Protein AF-A0A2T4RXI1-F1 (afdb_monomer)

Foldseek 3Di:
DFDPPWFACVPPNQVRVLVCLVPPNDPSVQWDFDDDDPFKTKIFGHDPPFGAPPDPQGIKMFTADPRRTTGDIDHRHDDDDDQDPDPPRPPPPDDDPVVVVVVCVVVVVDDPPDDDPDDGDHHYDDDD

Solvent-accessible surface area (backbone atoms only — not comparable to full-atom values): 7852 Å² total; per-residue (Å²): 86,79,42,83,79,56,44,72,28,78,89,47,45,69,61,47,50,50,60,48,23,58,77,75,38,88,67,30,72,42,46,44,86,68,51,81,51,93,49,36,43,34,29,29,28,39,57,97,89,27,39,42,43,98,41,85,55,23,27,39,37,35,40,35,45,97,85,38,27,35,44,35,40,50,77,33,70,75,83,84,83,76,83,64,90,55,91,86,59,59,83,85,75,71,75,52,73,67,58,53,51,48,50,36,42,77,70,61,73,52,58,94,90,65,75,91,87,79,88,84,78,59,46,71,82,82,84,129

Structure (mmCIF, N/CA/C/O backbone):
data_AF-A0A2T4RXI1-F1
#
_entry.id   AF-A0A2T4RXI1-F1
#
loop_
_atom_site.group_PDB
_atom_site.id
_atom_site.type_symbol
_atom_site.label_atom_id
_atom_site.label_alt_id
_atom_site.label_comp_id
_atom_site.label_asym_id
_atom_site.label_entity_id
_atom_site.label_seq_id
_atom_site.pdbx_PDB_ins_code
_atom_site.Cartn_x
_atom_site.Cartn_y
_atom_site.Cartn_z
_atom_site.occupancy
_atom_site.B_iso_or_equiv
_atom_site.auth_seq_id
_atom_site.auth_comp_id
_atom_site.auth_asym_id
_atom_site.auth_atom_id
_atom_site.pdbx_PDB_model_num
ATOM 1 N N . GLY A 1 1 ? -5.995 -7.375 13.956 1.00 93.94 1 GLY A N 1
ATOM 2 C CA . GLY A 1 1 ? -6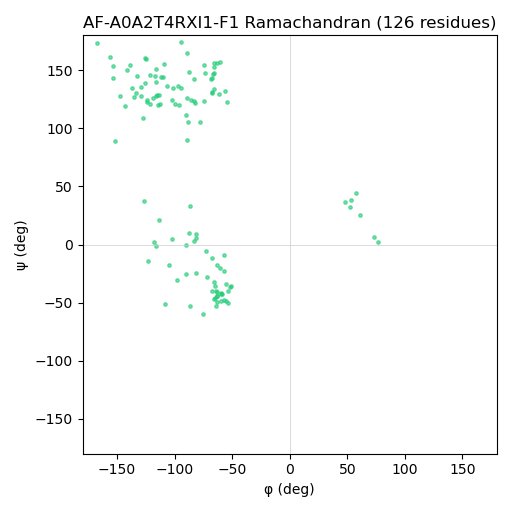.614 -7.027 15.243 1.00 93.94 1 GLY A CA 1
ATOM 3 C C . GLY A 1 1 ? -8.015 -6.511 15.012 1.00 93.94 1 GLY A C 1
ATOM 4 O O . GLY A 1 1 ? -8.343 -6.154 13.885 1.00 93.94 1 GLY A O 1
ATOM 5 N N . ASN A 1 2 ? -8.821 -6.475 16.069 1.00 96.94 2 ASN A N 1
ATOM 6 C CA . ASN A 1 2 ? -10.110 -5.782 16.058 1.00 96.94 2 ASN A CA 1
ATOM 7 C C . ASN A 1 2 ? -9.891 -4.314 16.439 1.00 96.94 2 ASN A C 1
ATOM 9 O O . ASN A 1 2 ? -8.979 -4.013 17.212 1.00 96.94 2 ASN A O 1
ATOM 13 N N . ILE A 1 3 ? -10.710 -3.421 15.894 1.00 96.75 3 ILE A N 1
ATOM 14 C CA . ILE A 1 3 ? -10.643 -1.976 16.111 1.00 96.75 3 ILE A CA 1
ATOM 15 C C . ILE A 1 3 ? -11.913 -1.574 16.861 1.00 96.75 3 ILE A C 1
ATOM 17 O O . ILE A 1 3 ? -13.017 -1.828 16.389 1.00 96.75 3 ILE A O 1
ATOM 21 N N . SER A 1 4 ? -11.762 -1.002 18.055 1.00 94.12 4 SER A N 1
ATOM 22 C CA . SER A 1 4 ? -12.888 -0.564 18.881 1.00 94.12 4 SER A CA 1
ATOM 23 C C . SER A 1 4 ? -12.524 0.732 19.617 1.00 94.12 4 SER A C 1
ATOM 25 O O . SER A 1 4 ? -11.589 0.704 20.422 1.00 94.12 4 SER A O 1
ATOM 27 N N . PRO A 1 5 ? -13.249 1.843 19.389 1.00 94.31 5 PRO A N 1
ATOM 28 C CA . PRO A 1 5 ? -14.333 1.983 18.406 1.00 94.31 5 PRO A CA 1
ATOM 29 C C . PRO A 1 5 ? -13.815 1.865 16.956 1.00 94.31 5 PRO A C 1
ATOM 31 O O . PRO A 1 5 ? -12.623 2.101 16.741 1.00 94.31 5 PRO A O 1
ATOM 34 N N . PRO A 1 6 ? -14.665 1.483 15.982 1.00 96.50 6 PRO A N 1
ATOM 35 C CA . PRO A 1 6 ? -14.284 1.456 14.570 1.00 96.50 6 PRO A CA 1
ATOM 36 C C . PRO A 1 6 ? 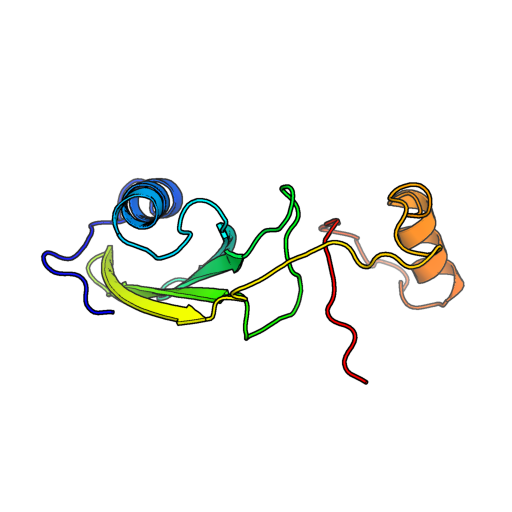-13.888 2.857 14.075 1.00 96.50 6 PRO A C 1
ATOM 38 O O . PRO A 1 6 ? -14.238 3.875 14.677 1.00 96.50 6 PRO A O 1
ATOM 41 N N . ILE A 1 7 ? -13.101 2.912 13.000 1.00 95.94 7 ILE A N 1
ATOM 42 C CA . ILE A 1 7 ? -12.593 4.171 12.435 1.00 95.94 7 ILE A CA 1
ATOM 43 C C . ILE A 1 7 ? -13.457 4.545 11.240 1.00 95.94 7 ILE A C 1
ATOM 45 O O . ILE A 1 7 ? -13.486 3.798 10.267 1.00 95.94 7 ILE A O 1
ATOM 49 N N . SER A 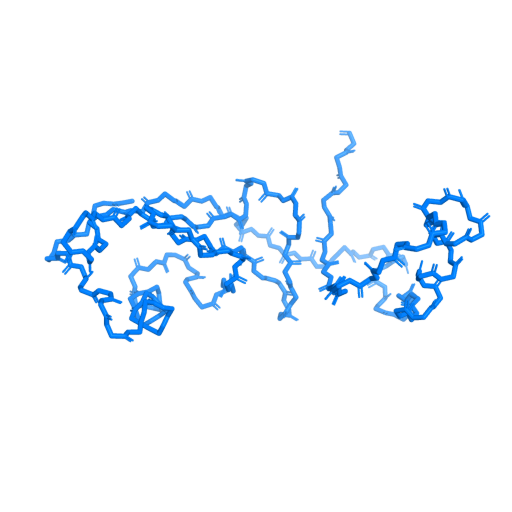1 8 ? -14.084 5.715 11.276 1.00 95.94 8 SER A N 1
ATOM 50 C CA . SER A 1 8 ? -14.759 6.264 10.098 1.00 95.94 8 SER A CA 1
ATOM 51 C C . SER A 1 8 ? -13.743 6.634 9.009 1.00 95.94 8 SER A C 1
ATOM 53 O O . SER A 1 8 ? -12.738 7.306 9.279 1.00 95.94 8 SER A O 1
ATOM 55 N N . VAL A 1 9 ? -14.004 6.188 7.779 1.00 92.88 9 VAL A N 1
ATOM 56 C CA . VAL A 1 9 ? -13.151 6.405 6.598 1.00 92.88 9 VAL A CA 1
ATOM 57 C C . VAL A 1 9 ? -13.827 7.213 5.481 1.00 92.88 9 VAL A C 1
ATOM 59 O O . VAL A 1 9 ? -13.178 7.509 4.483 1.00 92.88 9 VAL A O 1
ATOM 62 N N . SER A 1 10 ? -15.067 7.663 5.687 1.00 89.25 10 SER A N 1
ATOM 63 C CA . SER A 1 10 ? -15.919 8.342 4.692 1.00 89.25 10 SER A CA 1
ATOM 64 C C . SER A 1 10 ? -15.328 9.597 4.032 1.00 89.25 10 SER A C 1
ATOM 66 O O . SER A 1 10 ? -15.590 9.879 2.867 1.00 89.25 10 SER A O 1
ATOM 68 N N . ASN A 1 11 ? -14.524 10.381 4.760 1.00 88.25 11 ASN A N 1
ATOM 69 C CA . ASN A 1 11 ? -13.952 11.626 4.228 1.00 88.25 11 ASN A CA 1
ATOM 70 C C . ASN A 1 11 ? -12.636 11.406 3.470 1.00 88.25 11 ASN A C 1
ATOM 72 O O . ASN A 1 11 ? -12.454 11.899 2.361 1.00 88.25 11 ASN A O 1
ATOM 76 N N . ASP A 1 12 ? -11.686 10.732 4.119 1.00 91.31 12 ASP A N 1
ATOM 77 C CA . ASP A 1 12 ? -10.354 10.444 3.585 1.00 91.31 12 ASP A CA 1
ATOM 78 C C . ASP A 1 12 ? -9.846 9.146 4.218 1.00 91.31 12 ASP A C 1
ATOM 80 O O . ASP A 1 12 ? -9.215 9.133 5.282 1.00 91.31 12 ASP A O 1
ATOM 84 N N . GLN A 1 13 ? -10.175 8.041 3.555 1.00 91.88 13 GLN A N 1
ATOM 85 C CA . GLN A 1 13 ? -9.855 6.689 3.994 1.00 91.88 13 GLN A CA 1
ATOM 86 C C . GLN A 1 13 ? -8.360 6.497 4.242 1.00 91.88 13 GLN A C 1
ATOM 88 O O . GLN A 1 13 ? -7.958 6.023 5.310 1.00 91.88 13 GLN A O 1
ATOM 93 N N . VAL A 1 14 ? -7.523 6.923 3.293 1.00 94.00 14 VAL A N 1
ATOM 94 C CA . VAL A 1 14 ? -6.069 6.744 3.362 1.00 94.00 14 VAL A CA 1
ATOM 95 C C . VAL A 1 14 ? -5.502 7.496 4.561 1.00 94.00 14 VAL A C 1
ATOM 97 O O . VAL A 1 14 ? -4.755 6.922 5.359 1.00 94.00 14 VAL A O 1
ATOM 100 N N . THR A 1 15 ? -5.859 8.772 4.720 1.00 95.62 15 THR A N 1
ATOM 101 C CA . THR A 1 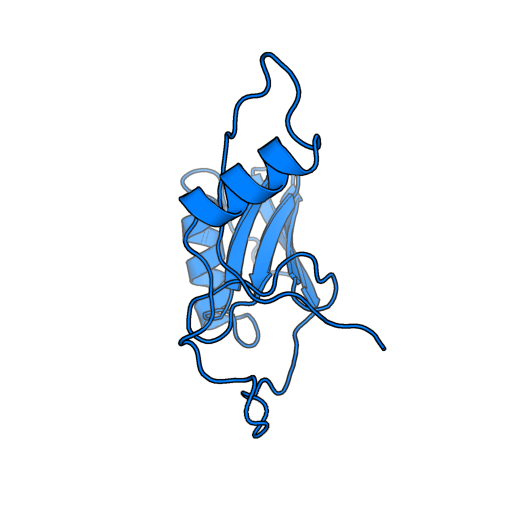15 ? -5.346 9.605 5.810 1.00 95.62 15 THR A CA 1
ATOM 102 C C . THR A 1 15 ? -5.817 9.092 7.170 1.00 95.62 15 THR A C 1
ATOM 104 O O . THR A 1 15 ? -4.992 8.936 8.076 1.00 95.62 15 THR A O 1
ATOM 107 N N . SER A 1 16 ? -7.106 8.769 7.319 1.00 95.50 16 SER A N 1
ATOM 108 C CA . SER A 1 16 ? -7.671 8.233 8.566 1.00 95.50 16 SER A CA 1
ATOM 109 C C . SER A 1 16 ? -6.963 6.951 9.006 1.00 95.50 16 SER A C 1
ATOM 111 O O . SER A 1 16 ? -6.512 6.837 10.153 1.00 95.50 16 SER A O 1
ATOM 113 N N . LEU A 1 17 ? -6.782 6.004 8.083 1.00 97.38 17 LEU A N 1
ATOM 114 C CA . LEU A 1 17 ? -6.116 4.737 8.375 1.00 97.38 17 LEU A CA 1
ATOM 115 C C . LEU A 1 17 ? -4.629 4.932 8.675 1.00 97.38 17 LEU A C 1
ATOM 117 O O . LEU A 1 17 ? -4.127 4.362 9.643 1.00 97.38 17 LEU A O 1
ATOM 121 N N . LYS A 1 18 ? -3.931 5.811 7.948 1.00 97.06 18 LYS A N 1
ATOM 122 C CA . LYS A 1 18 ? -2.529 6.157 8.231 1.00 97.06 18 LYS A CA 1
ATOM 123 C C . LYS A 1 18 ? -2.334 6.744 9.628 1.00 97.06 18 LYS A C 1
ATOM 125 O O . LYS A 1 18 ? -1.377 6.377 10.317 1.00 97.06 18 LYS A O 1
ATOM 130 N N . MET A 1 19 ? -3.235 7.620 10.079 1.00 96.44 19 MET A N 1
ATOM 131 C CA . MET A 1 19 ? -3.178 8.166 11.440 1.00 96.44 19 MET A CA 1
ATOM 132 C C . MET A 1 19 ? -3.364 7.079 12.502 1.00 96.44 19 MET A C 1
ATOM 134 O O . MET A 1 19 ? -2.666 7.088 13.521 1.00 96.44 19 MET A O 1
ATOM 138 N N . TYR A 1 20 ? -4.277 6.134 12.264 1.00 97.38 20 TYR A N 1
ATOM 139 C CA . TYR A 1 20 ? -4.475 4.991 13.150 1.00 97.38 20 TYR A CA 1
ATOM 140 C C . TYR A 1 20 ? -3.257 4.061 13.166 1.00 97.38 20 TYR A C 1
ATOM 142 O O . TYR A 1 20 ? -2.786 3.694 14.246 1.00 97.38 20 TYR A O 1
ATOM 150 N N . MET A 1 21 ? -2.717 3.726 11.990 1.00 97.94 21 MET A N 1
ATOM 151 C CA . MET A 1 21 ? -1.554 2.853 11.819 1.00 97.94 21 MET A CA 1
ATOM 152 C C . MET A 1 21 ? -0.366 3.336 12.638 1.00 97.94 21 MET A C 1
ATOM 154 O O . MET A 1 21 ? 0.180 2.571 13.429 1.00 97.94 21 MET A O 1
ATOM 158 N N . LYS A 1 22 ? -0.027 4.623 12.506 1.00 97.19 22 LYS A N 1
ATOM 159 C CA . LYS A 1 22 ? 1.094 5.263 13.203 1.00 97.19 22 LYS A CA 1
ATOM 160 C C . LYS A 1 22 ? 1.090 5.021 14.717 1.00 97.19 22 LYS A C 1
ATOM 162 O O . LYS A 1 22 ? 2.146 4.904 15.326 1.00 97.19 22 LYS A O 1
ATOM 167 N N . LYS A 1 23 ? -0.096 4.972 15.328 1.00 96.38 23 LYS A N 1
ATOM 168 C CA . LYS A 1 23 ? -0.259 4.880 16.786 1.00 96.38 23 LYS A CA 1
ATOM 169 C C . LYS A 1 23 ? -0.504 3.460 17.288 1.00 96.38 23 LYS A C 1
ATOM 171 O O . LYS A 1 23 ? -0.147 3.161 18.421 1.00 96.38 23 LYS A O 1
ATOM 176 N N . ASN A 1 24 ? -1.148 2.616 16.482 1.00 97.19 24 ASN A N 1
ATOM 177 C CA . ASN A 1 24 ? -1.763 1.377 16.973 1.00 97.19 24 ASN A CA 1
ATOM 178 C C . ASN A 1 24 ? -1.259 0.111 16.279 1.00 97.19 24 ASN A C 1
ATOM 180 O O . ASN A 1 24 ? -1.525 -0.991 16.757 1.00 97.19 24 ASN A O 1
ATOM 184 N N . ILE A 1 25 ? -0.569 0.243 15.146 1.00 97.75 25 ILE A N 1
ATOM 185 C CA . ILE A 1 25 ? -0.109 -0.895 14.355 1.00 97.75 25 ILE A CA 1
ATOM 186 C C . ILE A 1 25 ? 1.396 -1.046 14.517 1.00 97.75 25 ILE A C 1
ATOM 188 O O . ILE A 1 25 ? 2.151 -0.075 14.451 1.00 97.75 25 ILE A O 1
ATOM 192 N N . TYR A 1 26 ? 1.842 -2.287 14.705 1.00 97.12 26 TYR A N 1
ATOM 193 C CA . TYR A 1 26 ? 3.262 -2.610 14.744 1.00 97.12 26 TYR A CA 1
ATOM 194 C C . TYR A 1 26 ? 3.946 -2.108 13.470 1.00 97.12 26 TYR A C 1
ATOM 196 O O . TYR A 1 26 ? 3.531 -2.472 12.370 1.00 97.12 26 TYR A O 1
ATOM 204 N N . LYS A 1 27 ? 4.974 -1.262 13.613 1.00 96.38 27 LYS A N 1
ATOM 205 C CA . LYS A 1 27 ? 5.647 -0.599 12.483 1.00 96.38 27 LYS A CA 1
ATOM 206 C C . LYS A 1 27 ? 4.688 0.136 11.536 1.00 96.38 27 LYS A C 1
ATOM 208 O O . LYS A 1 27 ? 4.930 0.180 10.340 1.00 96.38 27 LYS A O 1
ATOM 213 N N . GLY A 1 28 ? 3.581 0.693 12.028 1.00 97.25 28 GLY A N 1
ATOM 214 C CA . GLY A 1 28 ? 2.553 1.292 11.168 1.00 97.25 28 GLY A CA 1
ATOM 215 C C . GLY A 1 28 ? 3.031 2.463 10.296 1.00 97.25 28 GLY A C 1
ATOM 216 O O . GLY A 1 28 ? 2.398 2.757 9.285 1.00 97.25 28 GLY A O 1
ATOM 217 N N . GLU A 1 29 ? 4.146 3.107 10.653 1.00 97.00 29 GLU A N 1
ATOM 218 C CA . GLU A 1 29 ? 4.814 4.119 9.820 1.00 97.00 29 GLU A CA 1
ATOM 219 C C . GLU A 1 29 ? 5.526 3.512 8.596 1.00 97.00 29 GLU A C 1
ATOM 221 O O . GLU A 1 29 ? 5.597 4.159 7.551 1.00 97.00 29 GLU A O 1
ATOM 226 N N . ASP A 1 30 ? 5.961 2.252 8.685 1.00 97.00 30 ASP A N 1
ATOM 227 C CA . ASP A 1 30 ? 6.708 1.524 7.651 1.00 97.00 30 ASP A CA 1
ATOM 228 C C . ASP A 1 30 ? 5.776 0.844 6.639 1.00 97.00 30 ASP A C 1
ATOM 230 O O . ASP A 1 30 ? 6.053 -0.252 6.165 1.00 97.00 30 ASP A O 1
ATOM 234 N N . TYR A 1 31 ? 4.627 1.437 6.337 1.00 97.88 31 TYR A N 1
ATOM 235 C CA . TYR A 1 31 ? 3.682 0.913 5.351 1.00 97.88 31 TYR A CA 1
ATOM 236 C C . TYR A 1 31 ? 3.254 2.032 4.418 1.00 97.88 31 TYR A C 1
ATOM 238 O O . TYR A 1 31 ? 3.081 3.164 4.863 1.00 97.88 31 TYR A O 1
ATOM 246 N N . GLN A 1 32 ? 3.023 1.738 3.143 1.00 97.12 32 GLN A N 1
ATOM 247 C CA . GLN A 1 32 ? 2.484 2.675 2.154 1.00 97.12 32 GLN A CA 1
ATOM 248 C C . GLN A 1 32 ? 1.234 2.116 1.480 1.00 97.12 32 GLN A C 1
ATOM 250 O O . GLN A 1 32 ? 1.007 0.911 1.517 1.00 97.12 32 GLN A O 1
ATOM 255 N N . LEU A 1 33 ? 0.421 2.996 0.890 1.00 96.88 33 LEU A N 1
ATOM 256 C CA . LEU A 1 33 ? -0.775 2.579 0.165 1.00 96.88 33 LEU A CA 1
ATOM 257 C C . LEU A 1 33 ? -0.382 1.682 -1.015 1.00 96.88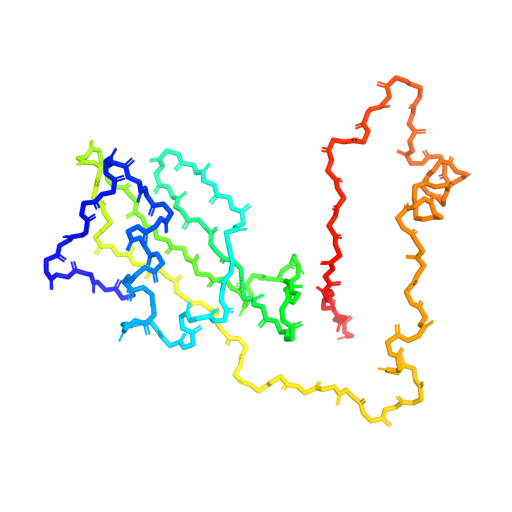 33 LEU A C 1
ATOM 259 O O . LEU A 1 33 ? 0.489 2.052 -1.805 1.00 96.88 33 LEU A O 1
ATOM 263 N N . PHE A 1 34 ? -1.035 0.528 -1.121 1.00 96.12 34 PHE A N 1
ATOM 264 C CA . PHE A 1 34 ? -0.884 -0.400 -2.236 1.00 96.12 34 PHE A CA 1
ATOM 265 C C . PHE A 1 34 ? -2.127 -0.398 -3.131 1.00 96.12 34 PHE A C 1
ATOM 267 O O . PHE A 1 34 ? -1.994 -0.217 -4.341 1.00 96.12 34 PHE A O 1
ATOM 274 N N . SER A 1 35 ? -3.316 -0.566 -2.544 1.00 95.06 35 SER A N 1
ATOM 275 C CA . SER A 1 35 ? -4.593 -0.516 -3.261 1.00 95.06 35 SER A CA 1
ATOM 276 C C . SER A 1 35 ? -5.742 -0.095 -2.348 1.00 95.06 35 SER A C 1
ATOM 278 O O . SER A 1 35 ? -5.705 -0.330 -1.138 1.00 95.06 35 SER A O 1
ATOM 280 N N . THR A 1 36 ? -6.759 0.487 -2.975 1.00 93.44 36 THR A N 1
ATOM 281 C CA . THR A 1 36 ? -8.045 0.848 -2.378 1.00 93.44 36 THR A CA 1
ATOM 282 C C . THR A 1 36 ? -9.126 0.124 -3.164 1.00 93.44 36 THR A C 1
ATOM 284 O O . THR A 1 36 ? -9.232 0.332 -4.374 1.00 93.44 36 THR A O 1
ATOM 287 N N . ASP A 1 37 ? -9.898 -0.711 -2.477 1.00 90.19 37 ASP A N 1
ATOM 288 C CA . ASP A 1 37 ? -11.061 -1.426 -2.997 1.00 90.19 37 ASP A CA 1
ATOM 289 C C . ASP A 1 37 ? -12.275 -1.130 -2.091 1.00 90.19 37 ASP A C 1
ATOM 291 O O . ASP A 1 37 ? -12.095 -0.761 -0.930 1.00 90.19 37 ASP A O 1
ATOM 295 N N . ASP A 1 38 ? -13.506 -1.340 -2.578 1.00 84.75 38 ASP A N 1
ATOM 296 C CA . ASP A 1 38 ? -14.748 -0.964 -1.863 1.00 84.75 38 ASP A CA 1
ATOM 297 C C . ASP A 1 38 ? -14.817 -1.495 -0.416 1.00 84.75 38 ASP A C 1
ATOM 299 O O . ASP A 1 38 ? -15.288 -0.810 0.485 1.00 84.75 38 ASP A O 1
ATOM 303 N N . ASN A 1 39 ? -14.300 -2.707 -0.180 1.00 94.19 39 ASN A N 1
ATOM 304 C CA . ASN A 1 39 ? -14.393 -3.401 1.111 1.00 94.19 39 ASN A CA 1
ATOM 305 C C . ASN A 1 39 ? -13.029 -3.633 1.786 1.00 94.19 39 ASN A C 1
ATOM 307 O O . ASN A 1 39 ? -12.957 -4.249 2.857 1.00 94.19 39 ASN A O 1
ATOM 311 N N . GLU A 1 40 ? -11.925 -3.223 1.157 1.00 95.62 40 GLU A N 1
ATOM 312 C CA . GLU A 1 40 ? -10.579 -3.474 1.674 1.00 95.62 40 GLU A CA 1
ATOM 313 C C . GLU A 1 40 ? -9.617 -2.341 1.305 1.00 95.62 40 GLU A C 1
ATOM 315 O O . GLU A 1 40 ? -9.432 -2.012 0.139 1.00 95.62 40 GLU A O 1
ATOM 320 N N . GLU A 1 41 ? -8.927 -1.805 2.310 1.00 97.12 41 GLU A N 1
ATOM 321 C CA . GLU A 1 41 ? -7.771 -0.938 2.091 1.00 97.12 41 GLU A CA 1
ATOM 322 C C . GLU A 1 41 ? -6.494 -1.739 2.337 1.00 97.12 41 GLU A C 1
ATOM 324 O O . GLU A 1 41 ? -6.287 -2.294 3.425 1.00 97.12 41 GLU A O 1
ATOM 329 N N . THR A 1 42 ? -5.611 -1.781 1.343 1.00 97.94 42 THR A N 1
ATOM 330 C CA . THR A 1 42 ? -4.375 -2.554 1.408 1.00 97.94 42 THR A CA 1
ATOM 331 C C . THR A 1 42 ? -3.153 -1.645 1.423 1.00 97.94 42 THR A C 1
ATOM 333 O O . THR A 1 42 ? -2.935 -0.823 0.534 1.00 97.94 42 THR A O 1
ATOM 336 N N . PHE A 1 43 ? -2.286 -1.874 2.404 1.00 98.38 43 PHE A N 1
ATOM 337 C CA . PHE A 1 43 ? -0.974 -1.261 2.535 1.00 98.38 43 PHE A CA 1
ATOM 338 C C . PHE A 1 43 ? 0.122 -2.326 2.456 1.00 98.38 43 PHE A C 1
ATOM 340 O 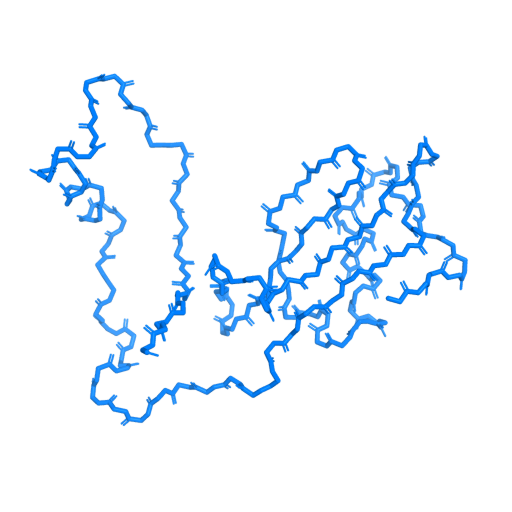O . PHE A 1 43 ? -0.032 -3.437 2.966 1.00 98.38 43 PHE A O 1
ATOM 347 N N . GLU A 1 44 ? 1.257 -1.977 1.867 1.00 97.94 44 GLU A N 1
ATOM 348 C CA . GLU A 1 44 ? 2.449 -2.828 1.807 1.00 97.94 44 GLU A CA 1
ATOM 349 C C . GLU A 1 44 ? 3.567 -2.229 2.665 1.00 97.94 44 GLU A C 1
ATOM 351 O O . GLU A 1 44 ? 3.709 -1.006 2.758 1.00 97.94 44 GLU A O 1
ATOM 356 N N . GLN A 1 45 ? 4.351 -3.087 3.307 1.00 98.06 45 GLN A N 1
ATOM 357 C CA . GLN A 1 45 ? 5.464 -2.679 4.148 1.00 98.06 45 GLN A CA 1
ATOM 358 C C . GLN A 1 45 ? 6.565 -2.055 3.284 1.00 98.06 45 GLN A C 1
ATOM 360 O O . GLN A 1 45 ? 6.843 -2.506 2.169 1.00 98.06 45 GLN A O 1
ATOM 365 N N . THR A 1 46 ? 7.223 -1.036 3.816 1.00 96.81 46 THR A N 1
ATOM 366 C CA . THR A 1 46 ? 8.364 -0.370 3.205 1.00 96.81 46 THR A CA 1
ATOM 367 C C . THR A 1 46 ? 9.649 -0.684 3.965 1.00 96.81 46 THR A C 1
ATOM 369 O O . THR A 1 46 ? 9.661 -1.031 5.146 1.00 96.81 46 THR A O 1
ATOM 372 N N . PHE A 1 47 ? 10.763 -0.572 3.256 1.00 93.56 47 PHE A N 1
ATOM 373 C CA . PHE A 1 47 ? 12.110 -0.592 3.804 1.00 93.56 47 PHE A CA 1
ATOM 374 C C . PHE A 1 47 ? 12.873 0.558 3.158 1.00 93.56 47 PHE A C 1
ATOM 376 O O . PHE A 1 47 ? 12.793 0.725 1.947 1.00 93.56 47 PHE A O 1
ATOM 383 N N . ASN A 1 48 ? 13.556 1.404 3.932 1.00 91.56 48 ASN A N 1
ATOM 384 C CA . ASN A 1 48 ? 14.256 2.588 3.406 1.00 91.56 48 ASN A CA 1
ATOM 385 C C . ASN A 1 48 ? 13.407 3.446 2.437 1.00 91.56 48 ASN A C 1
ATOM 387 O O . ASN A 1 48 ? 13.908 3.957 1.438 1.00 91.56 48 ASN A O 1
ATOM 391 N N . GLY A 1 49 ? 12.104 3.571 2.713 1.00 92.12 49 GLY A N 1
ATOM 392 C CA . GLY A 1 49 ? 11.168 4.353 1.899 1.00 92.12 49 GLY A CA 1
ATOM 393 C C . GLY A 1 49 ? 10.711 3.699 0.590 1.00 92.12 49 GLY A C 1
ATOM 394 O O . GLY A 1 49 ? 9.935 4.315 -0.133 1.00 92.12 49 GLY A O 1
ATOM 395 N N . LEU A 1 50 ? 11.140 2.471 0.283 1.00 93.94 50 LEU A N 1
ATOM 396 C CA . LEU A 1 50 ? 10.690 1.724 -0.893 1.00 93.94 50 LEU A CA 1
ATOM 397 C C . LEU A 1 50 ? 9.808 0.530 -0.491 1.00 93.94 50 LEU A C 1
ATOM 399 O O . LEU A 1 50 ? 10.082 -0.118 0.521 1.00 93.94 50 LEU A O 1
ATOM 403 N N . PRO A 1 51 ? 8.772 0.198 -1.276 1.00 95.88 51 PRO A N 1
ATOM 404 C CA . PRO A 1 51 ? 7.890 -0.933 -1.006 1.00 95.88 51 PRO A CA 1
ATOM 405 C C . PRO A 1 51 ? 8.601 -2.278 -1.127 1.00 95.88 51 PRO A C 1
ATOM 407 O O . PRO A 1 51 ? 9.454 -2.473 -1.996 1.00 95.88 51 PRO A O 1
ATOM 410 N N . ILE A 1 52 ? 8.181 -3.232 -0.301 1.00 95.00 52 ILE A N 1
ATOM 411 C CA . ILE A 1 52 ? 8.508 -4.651 -0.447 1.00 95.00 52 ILE A CA 1
ATOM 412 C C . ILE A 1 52 ? 7.423 -5.276 -1.326 1.00 95.00 52 ILE A C 1
ATOM 414 O O . ILE A 1 52 ? 6.379 -5.721 -0.857 1.00 95.00 52 ILE A O 1
ATOM 418 N N . MET A 1 53 ? 7.665 -5.251 -2.632 1.00 93.25 53 MET A N 1
ATOM 419 C CA . MET A 1 53 ? 6.681 -5.568 -3.658 1.00 93.25 53 MET A CA 1
ATOM 420 C C . MET A 1 53 ? 6.389 -7.067 -3.739 1.00 93.25 53 MET A C 1
ATOM 422 O O . MET A 1 53 ? 7.280 -7.906 -3.579 1.00 93.25 53 MET A O 1
ATOM 426 N N . ASN A 1 54 ? 5.138 -7.386 -4.087 1.00 89.19 54 ASN A N 1
ATOM 427 C CA . ASN A 1 54 ? 4.661 -8.743 -4.373 1.00 89.19 54 ASN A CA 1
ATOM 428 C C . ASN A 1 54 ? 4.962 -9.747 -3.244 1.00 89.19 54 ASN A C 1
ATOM 430 O O . ASN A 1 54 ? 5.321 -10.894 -3.511 1.00 89.19 54 ASN A O 1
ATOM 434 N N . ASN A 1 55 ? 4.842 -9.314 -1.985 1.00 93.69 55 ASN A N 1
ATOM 435 C CA . ASN A 1 55 ? 5.130 -10.144 -0.820 1.00 93.69 55 ASN A CA 1
ATOM 436 C C . ASN A 1 55 ? 3.952 -10.150 0.164 1.00 93.69 55 ASN A C 1
ATOM 438 O O . ASN A 1 55 ? 3.710 -9.185 0.883 1.00 93.69 55 ASN A O 1
ATOM 442 N N . ASP A 1 56 ? 3.256 -11.281 0.241 1.00 94.44 56 ASP A N 1
ATOM 443 C CA . ASP A 1 56 ? 2.102 -11.502 1.116 1.00 94.44 56 ASP A CA 1
ATOM 444 C C . ASP A 1 56 ? 2.440 -11.531 2.618 1.00 94.44 56 ASP A C 1
ATOM 446 O O . ASP A 1 56 ? 1.529 -11.473 3.443 1.00 94.44 56 ASP A O 1
ATOM 450 N N . LYS A 1 57 ? 3.731 -11.595 2.973 1.00 95.44 57 LYS A N 1
ATOM 451 C CA . LYS A 1 57 ? 4.258 -11.525 4.348 1.00 95.44 57 LYS A CA 1
ATOM 452 C C . LYS A 1 57 ? 4.583 -10.098 4.799 1.00 95.44 57 LYS A C 1
ATOM 454 O O . LYS A 1 57 ? 5.048 -9.915 5.923 1.00 95.44 57 LYS A O 1
ATOM 459 N N . ALA A 1 58 ? 4.369 -9.115 3.933 1.00 96.50 58 ALA A N 1
ATOM 460 C CA . ALA A 1 58 ? 4.703 -7.712 4.139 1.00 96.50 58 ALA A CA 1
ATOM 461 C C . ALA A 1 58 ? 3.477 -6.810 3.899 1.00 96.50 58 ALA A C 1
ATOM 463 O O . ALA A 1 58 ? 3.598 -5.730 3.334 1.00 96.50 58 ALA A O 1
ATOM 464 N N . MET A 1 59 ? 2.283 -7.264 4.289 1.00 98.19 59 MET A N 1
ATOM 465 C CA . MET A 1 59 ? 1.010 -6.589 4.005 1.00 98.19 59 MET A CA 1
ATOM 466 C C . MET A 1 59 ? 0.231 -6.225 5.268 1.00 98.19 59 MET A C 1
ATOM 468 O O . MET A 1 59 ? 0.178 -6.996 6.231 1.00 98.19 59 MET A O 1
ATOM 472 N N . LEU A 1 60 ? -0.476 -5.099 5.212 1.00 98.50 60 LEU A N 1
ATOM 473 C CA . LEU A 1 60 ? -1.500 -4.692 6.167 1.00 98.50 60 LEU A CA 1
ATOM 474 C C . LEU A 1 60 ? -2.807 -4.426 5.416 1.00 98.50 60 LEU A C 1
ATOM 476 O O . LEU A 1 60 ? -2.839 -3.621 4.495 1.00 98.50 60 LEU A O 1
ATOM 480 N N . LYS A 1 61 ? -3.882 -5.102 5.814 1.00 98.44 61 LYS A N 1
ATOM 481 C CA . LYS A 1 61 ? -5.193 -5.024 5.159 1.00 98.44 61 LYS A CA 1
ATOM 482 C C . LYS A 1 61 ? -6.254 -4.627 6.165 1.00 98.44 61 LYS A C 1
ATOM 484 O O . LYS A 1 61 ? -6.405 -5.330 7.167 1.00 98.44 61 LYS A O 1
ATOM 489 N N . PHE A 1 62 ? -6.971 -3.542 5.909 1.00 98.44 62 PHE A N 1
ATOM 490 C CA . PHE A 1 62 ? -8.140 -3.129 6.682 1.00 98.44 62 PHE A CA 1
ATOM 491 C C . PHE A 1 62 ? -9.403 -3.595 5.978 1.00 98.44 62 PHE A C 1
ATOM 493 O O . PHE A 1 62 ? -9.512 -3.433 4.770 1.00 98.44 62 PHE A O 1
ATOM 500 N N . LYS A 1 63 ? -10.359 -4.143 6.730 1.00 97.75 63 LYS A N 1
ATOM 501 C CA . LYS A 1 63 ? -11.701 -4.409 6.205 1.00 97.75 63 LYS A CA 1
ATOM 502 C C . LYS A 1 63 ? -12.575 -3.187 6.427 1.00 97.75 63 LYS A C 1
ATOM 504 O O . LYS A 1 63 ? -12.685 -2.750 7.576 1.00 97.75 63 LYS A O 1
ATOM 509 N N . ILE A 1 64 ? -13.186 -2.702 5.356 1.00 96.00 64 ILE A N 1
ATOM 510 C CA . ILE A 1 64 ? -14.152 -1.604 5.370 1.00 96.00 64 ILE A CA 1
ATOM 511 C C . ILE A 1 64 ? -15.552 -2.218 5.276 1.00 96.00 64 ILE A C 1
ATOM 513 O O . ILE A 1 64 ? -15.748 -3.186 4.540 1.00 96.00 64 ILE A O 1
ATOM 517 N N . ASN A 1 65 ? -16.485 -1.750 6.104 1.00 93.50 65 ASN A N 1
ATOM 518 C CA . ASN A 1 65 ? -17.884 -2.178 6.062 1.00 93.50 65 ASN A CA 1
ATOM 519 C C . ASN A 1 65 ? -18.738 -1.218 5.213 1.00 93.50 65 ASN A C 1
ATOM 521 O O . ASN A 1 65 ? -18.274 -0.159 4.798 1.00 93.50 65 ASN A O 1
ATOM 525 N N . ASP A 1 66 ? -20.004 -1.583 5.014 1.00 93.62 66 ASP A N 1
ATOM 526 C CA . ASP A 1 66 ? -20.971 -0.795 4.236 1.00 93.62 66 ASP A CA 1
ATOM 527 C C . ASP A 1 66 ? -21.270 0.591 4.852 1.00 93.62 66 ASP A C 1
ATOM 529 O O . ASP A 1 66 ? -21.775 1.471 4.160 1.00 93.62 66 ASP A O 1
ATOM 533 N N . ASP A 1 67 ? -20.940 0.798 6.134 1.00 94.75 67 ASP A N 1
ATOM 534 C CA . ASP A 1 67 ? -21.082 2.077 6.846 1.00 94.75 67 ASP A CA 1
ATOM 535 C C . ASP A 1 67 ? -19.840 2.986 6.692 1.00 94.75 67 ASP A C 1
ATOM 537 O O . ASP A 1 67 ? -19.716 3.996 7.385 1.00 94.75 67 ASP A O 1
ATOM 541 N N . GLU A 1 68 ? -18.906 2.635 5.798 1.00 94.81 68 GLU A N 1
ATOM 542 C CA . GLU A 1 68 ? -17.629 3.333 5.590 1.00 94.81 68 GLU A CA 1
ATOM 543 C C . GLU A 1 68 ? -16.787 3.402 6.875 1.00 94.81 68 GLU A C 1
ATOM 545 O O . GLU A 1 68 ? -16.200 4.433 7.235 1.00 94.81 68 GLU A O 1
ATOM 550 N N . GLU A 1 69 ? -16.709 2.274 7.583 1.00 96.81 69 GLU A N 1
ATOM 551 C CA . GLU A 1 69 ? -15.913 2.121 8.793 1.00 96.81 69 GLU A CA 1
ATOM 552 C C . GLU A 1 69 ? -14.935 0.941 8.725 1.00 96.81 69 GLU A C 1
ATOM 554 O O . GLU A 1 69 ? -15.256 -0.177 8.314 1.00 96.81 69 GLU A O 1
ATOM 559 N N . ALA A 1 70 ? -13.725 1.164 9.240 1.00 97.25 70 ALA A N 1
ATOM 560 C CA . ALA A 1 70 ? -12.740 0.115 9.452 1.00 97.25 70 ALA A CA 1
ATOM 561 C C . ALA A 1 70 ? -12.884 -0.491 10.855 1.00 97.25 70 ALA A C 1
ATOM 563 O O . ALA A 1 70 ? -12.566 0.143 11.867 1.00 97.25 70 ALA A O 1
ATOM 564 N N . SER A 1 71 ? -13.321 -1.751 10.915 1.00 95.38 71 SER A N 1
ATOM 565 C CA . SER A 1 71 ? -13.577 -2.479 12.173 1.00 95.38 71 SER A CA 1
ATOM 566 C C . SER A 1 71 ? -12.511 -3.525 12.514 1.00 95.38 71 SER A C 1
ATOM 568 O O . SER A 1 71 ? -12.397 -3.978 13.656 1.00 95.38 71 SER A O 1
ATOM 570 N N . SER A 1 72 ? -11.694 -3.928 11.541 1.00 97.75 72 SER A N 1
ATOM 571 C CA . SER A 1 72 ? -10.627 -4.904 11.754 1.00 97.75 72 SER A CA 1
ATOM 572 C C . SER A 1 72 ? -9.510 -4.769 10.728 1.00 97.75 72 SER A C 1
ATOM 574 O O . SER A 1 72 ? -9.682 -4.198 9.652 1.00 97.75 72 SER A O 1
ATOM 576 N N . TYR A 1 73 ? -8.354 -5.332 11.068 1.00 98.38 73 TYR A N 1
ATOM 577 C CA . TYR A 1 73 ? -7.217 -5.432 10.164 1.00 98.38 73 TYR A CA 1
ATOM 578 C C . TYR A 1 73 ? -6.520 -6.789 10.269 1.00 98.38 73 TYR A C 1
ATOM 580 O O . TYR A 1 73 ? -6.508 -7.427 11.329 1.00 98.38 73 TYR A O 1
ATOM 588 N N . ARG A 1 74 ? -5.850 -7.205 9.195 1.00 98.38 74 ARG A N 1
ATOM 589 C CA . ARG A 1 74 ? -4.883 -8.307 9.193 1.00 98.38 74 ARG A CA 1
ATOM 590 C C . ARG A 1 74 ? -3.510 -7.760 8.839 1.00 98.38 74 ARG A C 1
ATOM 592 O O . ARG A 1 74 ? -3.360 -7.100 7.818 1.00 98.38 74 ARG A O 1
ATOM 599 N N . GLN A 1 75 ? -2.518 -8.066 9.670 1.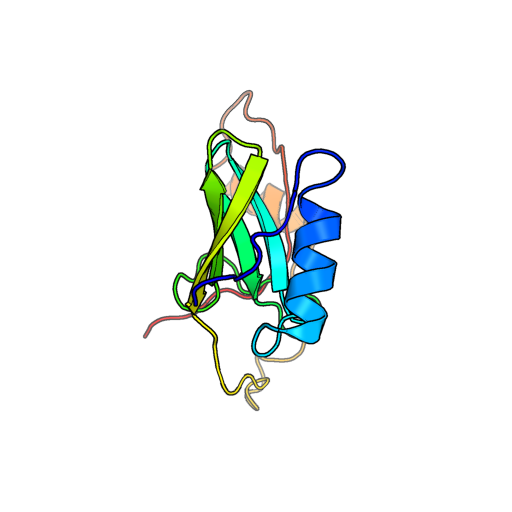00 98.44 75 GLN A N 1
ATOM 600 C CA . GLN A 1 75 ? -1.134 -7.671 9.442 1.00 98.44 75 GLN A CA 1
ATOM 601 C C . GLN A 1 75 ? -0.247 -8.898 9.252 1.00 98.44 75 GLN A C 1
ATOM 603 O O . GLN A 1 75 ? -0.362 -9.887 9.973 1.00 98.44 75 GLN A O 1
ATOM 608 N N . THR A 1 76 ? 0.669 -8.780 8.307 1.00 97.62 76 THR A N 1
ATOM 609 C CA . THR A 1 76 ? 1.852 -9.615 8.125 1.00 97.62 76 THR A CA 1
ATOM 610 C C . THR A 1 76 ? 3.036 -8.669 7.994 1.00 97.62 76 THR A C 1
ATOM 612 O O . THR A 1 76 ? 2.960 -7.712 7.229 1.00 97.62 76 THR A O 1
ATOM 615 N N . ALA A 1 77 ? 4.082 -8.883 8.786 1.00 95.94 77 ALA A N 1
ATOM 616 C CA . ALA A 1 77 ? 5.206 -7.963 8.854 1.00 95.94 77 ALA A CA 1
ATOM 617 C C . ALA A 1 77 ? 6.523 -8.732 8.872 1.00 95.94 77 ALA A C 1
ATOM 619 O O . ALA A 1 77 ? 6.702 -9.663 9.662 1.00 95.94 77 ALA A O 1
ATOM 620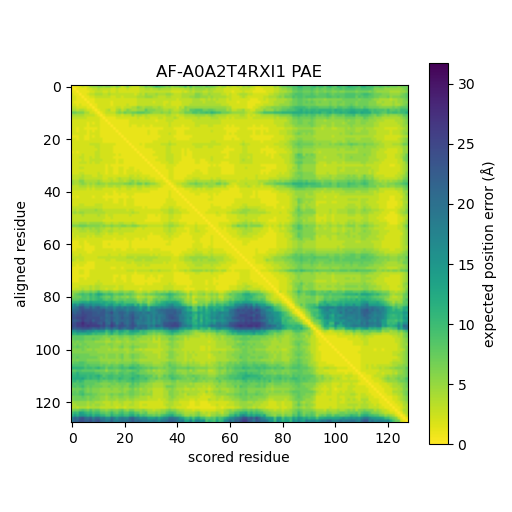 N N . LEU A 1 78 ? 7.475 -8.280 8.064 1.00 93.94 78 LEU A N 1
ATOM 621 C CA . LEU A 1 78 ? 8.859 -8.706 8.171 1.00 93.94 78 LEU A CA 1
ATOM 622 C C . LEU A 1 78 ? 9.491 -8.021 9.392 1.00 93.94 78 LEU A C 1
ATOM 624 O O . LEU A 1 78 ? 9.465 -6.789 9.546 1.00 93.94 78 LEU A O 1
ATOM 628 N N . HIS A 1 79 ? 10.013 -8.849 10.299 1.00 89.75 79 HIS A N 1
ATOM 629 C CA . HIS A 1 79 ? 10.486 -8.407 11.607 1.00 89.75 79 HIS A CA 1
ATOM 630 C C . HIS A 1 79 ? 11.834 -7.692 11.518 1.00 89.75 79 HIS A C 1
ATOM 632 O O . HIS A 1 79 ? 11.924 -6.509 11.834 1.00 89.75 79 HIS A O 1
ATOM 638 N N . GLU A 1 80 ? 12.860 -8.369 11.019 1.00 85.25 80 GLU A N 1
ATOM 639 C CA . GLU A 1 80 ? 14.184 -7.788 10.835 1.00 85.25 80 GLU A CA 1
ATOM 640 C C . GLU A 1 80 ? 14.484 -7.690 9.347 1.00 85.25 80 GLU A C 1
ATOM 642 O O . GLU A 1 80 ? 14.465 -8.679 8.616 1.00 85.25 80 GLU A O 1
ATOM 647 N N . LEU A 1 81 ? 14.730 -6.462 8.905 1.00 85.00 81 LEU A N 1
ATOM 648 C CA . LEU A 1 81 ? 15.134 -6.147 7.547 1.00 85.00 81 LEU A CA 1
ATOM 649 C C . LEU A 1 81 ? 16.501 -5.492 7.634 1.00 85.00 81 LEU A C 1
ATOM 651 O O . LEU A 1 81 ? 16.696 -4.530 8.374 1.00 85.00 81 LEU A O 1
ATOM 655 N N . SER A 1 82 ? 17.453 -6.032 6.891 1.00 82.44 82 SER A N 1
ATOM 656 C CA . SER A 1 82 ? 18.789 -5.469 6.777 1.00 82.44 82 SER A CA 1
ATOM 657 C C . SER A 1 82 ? 19.262 -5.608 5.344 1.00 82.44 82 SER A C 1
ATOM 659 O O . SER A 1 82 ? 18.864 -6.523 4.619 1.00 82.44 82 SER A O 1
ATOM 661 N N . THR A 1 83 ? 20.107 -4.676 4.924 1.00 75.94 83 THR A N 1
ATOM 662 C CA . THR A 1 83 ? 20.847 -4.836 3.681 1.00 75.94 83 THR A CA 1
ATOM 663 C C . THR A 1 83 ? 21.809 -6.008 3.846 1.00 75.94 83 THR A C 1
ATOM 665 O O . THR A 1 83 ? 22.491 -6.143 4.866 1.00 75.94 83 THR A O 1
ATOM 668 N N . SER A 1 84 ? 21.854 -6.894 2.853 1.00 71.44 84 SER A N 1
ATOM 669 C CA . SER A 1 84 ? 22.856 -7.955 2.859 1.00 71.44 84 SER A CA 1
ATOM 670 C C . SER A 1 84 ? 24.252 -7.330 2.723 1.00 71.44 84 SER A C 1
ATOM 672 O O . SER A 1 84 ? 24.429 -6.286 2.099 1.00 71.44 84 SER A O 1
ATOM 674 N N . LYS A 1 85 ? 25.259 -7.956 3.341 1.00 65.25 85 LYS A N 1
ATOM 675 C CA . LYS A 1 85 ? 26.654 -7.475 3.336 1.00 65.25 85 LYS A CA 1
ATOM 676 C C . LYS A 1 85 ? 27.438 -7.889 2.083 1.00 65.25 85 LYS A C 1
ATOM 678 O O . LYS A 1 85 ? 28.639 -7.662 2.018 1.00 65.25 85 LYS A O 1
ATOM 683 N N . GLY A 1 86 ? 26.792 -8.562 1.129 1.00 62.62 86 GLY A N 1
ATOM 684 C CA . GLY A 1 86 ? 27.434 -8.994 -0.115 1.00 62.62 86 GLY A CA 1
ATOM 685 C C . GLY A 1 86 ? 27.673 -7.837 -1.087 1.00 62.62 86 GLY A C 1
ATOM 686 O O . GLY A 1 86 ? 26.914 -6.870 -1.088 1.00 62.62 86 GLY A O 1
ATOM 687 N N . GLU A 1 87 ? 28.672 -7.984 -1.956 1.00 58.25 87 GLU A N 1
ATOM 688 C CA . GLU A 1 87 ? 29.104 -6.978 -2.947 1.00 58.25 87 GLU A CA 1
ATOM 689 C C . GLU A 1 87 ? 27.979 -6.527 -3.905 1.00 58.25 87 GLU A C 1
ATOM 691 O O . GLU A 1 87 ? 27.998 -5.414 -4.412 1.00 58.25 87 GLU A O 1
ATOM 696 N N . ASN A 1 88 ? 26.934 -7.345 -4.086 1.00 57.94 88 ASN A N 1
ATOM 697 C CA . ASN A 1 88 ? 25.781 -7.044 -4.946 1.00 57.94 88 ASN A CA 1
ATOM 698 C C . ASN A 1 88 ? 24.701 -6.145 -4.300 1.00 57.94 88 ASN A C 1
ATOM 700 O O . ASN A 1 88 ? 23.631 -5.986 -4.884 1.00 57.94 88 ASN A O 1
ATOM 704 N N . ASN A 1 89 ? 24.918 -5.608 -3.092 1.00 57.81 89 ASN A N 1
ATOM 705 C CA . ASN A 1 89 ? 23.904 -4.831 -2.355 1.00 57.81 89 ASN A CA 1
ATOM 706 C C . ASN A 1 89 ? 24.112 -3.314 -2.398 1.00 57.81 89 ASN A C 1
ATOM 708 O O . ASN A 1 89 ? 23.375 -2.579 -1.736 1.00 57.81 89 ASN A O 1
ATOM 712 N N . GLU A 1 90 ? 25.091 -2.823 -3.156 1.00 58.53 90 GLU A N 1
ATOM 713 C CA . GLU A 1 90 ? 25.197 -1.388 -3.380 1.00 58.53 90 GLU A CA 1
ATOM 714 C C . GLU A 1 90 ? 24.017 -0.902 -4.229 1.00 58.53 90 GLU A C 1
ATOM 716 O O . GLU A 1 90 ? 23.724 -1.444 -5.296 1.00 58.53 90 GLU A O 1
ATOM 721 N N . ALA A 1 91 ? 23.348 0.162 -3.774 1.00 57.34 91 ALA A N 1
ATOM 722 C CA . ALA A 1 91 ? 22.216 0.788 -4.468 1.00 57.34 91 ALA A CA 1
ATOM 723 C C . ALA A 1 91 ? 22.548 1.259 -5.905 1.00 57.34 91 ALA A C 1
ATOM 725 O O . ALA A 1 91 ? 21.656 1.648 -6.656 1.00 57.34 91 ALA A O 1
ATOM 726 N N . GLN A 1 92 ? 23.824 1.220 -6.296 1.00 56.25 92 GLN A N 1
ATOM 727 C CA . GLN A 1 92 ? 24.363 1.775 -7.533 1.00 56.25 92 GLN A CA 1
ATOM 728 C C . GLN A 1 92 ? 23.996 1.000 -8.813 1.00 56.25 92 GLN A C 1
ATOM 730 O O . GLN A 1 92 ? 24.273 1.491 -9.904 1.00 56.25 92 GLN A O 1
ATOM 735 N N . HIS A 1 93 ? 23.335 -0.161 -8.727 1.00 62.31 93 HIS A N 1
ATOM 736 C CA . HIS A 1 93 ? 23.055 -1.010 -9.899 1.00 62.31 93 HIS A CA 1
ATOM 737 C C . HIS A 1 93 ? 21.573 -1.151 -10.283 1.00 62.31 93 HIS A C 1
ATOM 739 O O . HIS A 1 93 ? 21.206 -2.086 -10.996 1.00 62.31 93 HIS A O 1
ATOM 745 N N . VAL A 1 94 ? 20.699 -0.232 -9.865 1.00 78.50 94 VAL A N 1
ATOM 746 C CA . VAL A 1 94 ? 19.315 -0.214 -10.368 1.00 78.50 94 VAL A CA 1
ATOM 747 C C . VAL A 1 94 ? 19.268 0.498 -11.724 1.00 78.50 94 VAL A C 1
ATOM 749 O O . VAL A 1 94 ? 19.657 1.658 -11.844 1.00 78.50 94 VAL A O 1
ATOM 752 N N . ILE A 1 95 ? 18.785 -0.190 -12.762 1.00 87.50 95 ILE A N 1
ATOM 753 C CA . ILE A 1 95 ? 18.586 0.413 -14.088 1.00 87.50 95 ILE A CA 1
ATOM 754 C C . ILE A 1 95 ? 17.493 1.491 -14.052 1.00 87.50 95 ILE A C 1
ATOM 756 O O . ILE A 1 95 ? 16.561 1.432 -13.252 1.00 87.50 95 ILE A O 1
ATOM 760 N N . SER A 1 96 ? 17.572 2.469 -14.956 1.00 90.44 96 SER A N 1
ATOM 761 C CA . SER A 1 96 ? 16.534 3.497 -15.072 1.00 90.44 96 SER A CA 1
ATOM 762 C C . SER A 1 96 ? 15.183 2.895 -15.483 1.00 90.44 96 SER A C 1
ATOM 764 O O . SER A 1 96 ? 15.123 1.866 -16.160 1.00 90.44 96 SER A O 1
ATOM 766 N N . ALA A 1 97 ? 14.087 3.587 -15.153 1.00 91.94 97 ALA A N 1
ATOM 767 C CA . ALA A 1 97 ? 12.744 3.208 -15.602 1.00 91.94 97 ALA A CA 1
ATOM 768 C C . ALA A 1 97 ? 12.669 3.053 -17.132 1.00 91.94 97 ALA A C 1
ATOM 770 O O . ALA A 1 97 ? 12.087 2.096 -17.632 1.00 91.94 97 ALA A O 1
ATOM 771 N N . ARG A 1 98 ? 13.328 3.950 -17.880 1.00 93.38 98 ARG A N 1
ATOM 772 C CA . ARG A 1 98 ? 13.420 3.875 -19.343 1.00 93.38 98 ARG A CA 1
ATOM 773 C C . ARG A 1 98 ? 14.077 2.572 -19.799 1.00 93.38 98 ARG A C 1
ATOM 775 O O . ARG A 1 98 ? 13.512 1.883 -20.639 1.00 93.38 98 ARG A O 1
ATOM 782 N N . ASN A 1 99 ? 15.221 2.216 -19.217 1.00 93.81 99 ASN A N 1
ATOM 783 C CA . ASN A 1 99 ? 15.936 0.989 -19.572 1.00 93.81 99 ASN A CA 1
ATOM 784 C C . ASN A 1 99 ? 15.122 -0.263 -19.203 1.00 93.81 99 ASN A C 1
ATOM 786 O O . ASN A 1 99 ? 15.143 -1.244 -19.941 1.00 93.81 99 ASN A O 1
ATOM 790 N N . ALA A 1 100 ? 14.374 -0.232 -18.094 1.00 93.19 100 ALA A N 1
ATOM 791 C CA . ALA A 1 100 ? 13.469 -1.318 -17.718 1.00 93.19 100 ALA A CA 1
ATOM 792 C C . ALA A 1 100 ? 12.339 -1.503 -18.749 1.00 93.19 100 ALA A C 1
ATOM 794 O O . ALA A 1 100 ? 12.078 -2.626 -19.176 1.00 93.19 100 ALA A O 1
ATOM 795 N N . ILE A 1 101 ? 11.714 -0.413 -19.212 1.00 94.62 101 ILE A N 1
ATOM 796 C CA . ILE A 1 101 ? 10.701 -0.455 -20.282 1.00 94.62 101 ILE A CA 1
ATOM 797 C C . ILE A 1 101 ? 11.312 -0.954 -21.595 1.00 94.62 101 ILE A C 1
ATOM 799 O O . ILE A 1 101 ? 10.720 -1.800 -22.263 1.00 94.62 101 ILE A O 1
ATOM 803 N N . GLU A 1 102 ? 12.498 -0.463 -21.967 1.00 94.31 102 GLU A N 1
ATOM 804 C CA . GLU A 1 102 ? 13.211 -0.922 -23.164 1.00 94.31 102 GLU A CA 1
ATOM 805 C C . GLU A 1 102 ? 13.489 -2.423 -23.104 1.00 94.31 102 GLU A C 1
ATOM 807 O O . GLU A 1 102 ? 13.251 -3.127 -24.084 1.00 94.31 102 GLU A O 1
ATOM 812 N N . ALA A 1 103 ? 13.910 -2.941 -21.948 1.00 94.69 103 ALA A N 1
ATOM 813 C CA . ALA A 1 103 ? 14.084 -4.372 -21.754 1.00 94.69 103 ALA A CA 1
ATOM 814 C C . ALA A 1 103 ? 12.767 -5.137 -21.964 1.00 94.69 103 ALA A C 1
ATOM 816 O O . ALA A 1 103 ? 12.770 -6.163 -22.644 1.00 94.69 103 ALA A O 1
ATOM 817 N N . LEU A 1 104 ? 11.632 -4.645 -21.453 1.00 94.88 104 LEU A N 1
ATOM 818 C CA . LEU A 1 104 ? 10.324 -5.267 -21.702 1.00 94.88 104 LEU A CA 1
ATOM 819 C C . LEU A 1 104 ? 9.944 -5.242 -23.191 1.00 94.88 104 LEU A C 1
ATOM 821 O O . LEU A 1 104 ? 9.451 -6.241 -23.717 1.00 94.88 104 LEU A O 1
ATOM 825 N N . TYR A 1 105 ? 10.211 -4.135 -23.886 1.00 93.69 105 TYR A N 1
ATOM 826 C CA . TYR A 1 105 ? 9.967 -4.000 -25.322 1.00 93.69 105 TYR A CA 1
ATOM 827 C C . TYR A 1 105 ? 10.826 -4.968 -26.148 1.00 93.69 105 TYR A C 1
ATOM 829 O O . TYR A 1 105 ? 10.294 -5.753 -26.935 1.00 93.69 105 TYR A O 1
ATOM 837 N N . PHE A 1 106 ? 12.147 -4.974 -25.942 1.00 94.75 106 PHE A N 1
ATOM 838 C CA . PHE A 1 106 ? 13.070 -5.824 -26.700 1.00 94.75 106 PHE A CA 1
ATOM 839 C C . PHE A 1 106 ? 12.856 -7.318 -26.435 1.00 94.75 106 PHE A C 1
ATOM 841 O O . PHE A 1 106 ? 12.993 -8.125 -27.355 1.00 94.75 106 PHE A O 1
ATOM 848 N N . ASN A 1 107 ? 12.435 -7.688 -25.222 1.00 95.62 107 ASN A N 1
ATOM 849 C CA . ASN A 1 107 ? 12.053 -9.062 -24.883 1.00 95.62 107 ASN A CA 1
ATOM 850 C C . ASN A 1 107 ? 10.613 -9.427 -25.302 1.00 95.62 107 ASN A C 1
ATOM 852 O O . ASN A 1 107 ? 10.133 -10.504 -24.958 1.00 95.62 107 ASN A O 1
ATOM 856 N N . ARG A 1 108 ? 9.927 -8.570 -26.075 1.00 92.75 108 ARG A N 1
ATOM 857 C CA . ARG A 1 108 ? 8.568 -8.789 -26.610 1.00 92.75 108 ARG A CA 1
ATOM 858 C C . ARG A 1 108 ? 7.478 -8.967 -25.542 1.00 92.75 108 ARG A C 1
ATOM 860 O O . ARG A 1 108 ? 6.441 -9.567 -25.825 1.00 92.75 108 ARG A O 1
ATOM 867 N N . TYR A 1 109 ? 7.684 -8.423 -24.341 1.00 95.06 109 TYR A N 1
ATOM 868 C CA . TYR A 1 109 ? 6.659 -8.366 -23.293 1.00 95.06 109 TYR A CA 1
ATOM 869 C C . TYR A 1 109 ? 5.676 -7.207 -23.491 1.00 95.06 109 TYR A C 1
ATOM 871 O O . TYR A 1 109 ? 4.540 -7.311 -23.042 1.00 95.06 109 TYR A O 1
ATOM 879 N N . LEU A 1 110 ? 6.086 -6.140 -24.189 1.00 92.56 110 LEU A N 1
ATOM 880 C CA . LEU A 1 110 ? 5.198 -5.055 -24.615 1.00 92.56 110 LEU A CA 1
ATOM 881 C C . LEU A 1 110 ? 4.739 -5.288 -26.056 1.00 92.56 110 LEU A C 1
ATOM 883 O O . LEU A 1 110 ? 5.553 -5.359 -26.981 1.00 92.56 110 LEU A O 1
ATOM 887 N N . LYS A 1 111 ? 3.427 -5.412 -26.247 1.00 91.56 111 LYS A N 1
ATOM 888 C CA . LYS A 1 111 ? 2.783 -5.569 -27.550 1.00 91.56 111 LYS A CA 1
ATOM 889 C C . LYS A 1 111 ? 2.446 -4.208 -28.148 1.00 91.56 111 LYS A C 1
ATOM 891 O O . LYS A 1 111 ? 2.429 -3.171 -27.488 1.00 91.56 111 LYS A O 1
ATOM 896 N N . ARG A 1 112 ? 2.157 -4.213 -29.451 1.00 90.75 112 ARG A N 1
ATOM 897 C CA . ARG A 1 112 ? 1.633 -3.028 -30.134 1.00 90.75 112 ARG A CA 1
ATOM 898 C C . ARG A 1 112 ? 0.354 -2.569 -29.424 1.00 90.75 112 ARG A C 1
ATOM 900 O O . ARG A 1 112 ? -0.542 -3.383 -29.231 1.00 90.75 112 ARG A O 1
ATOM 907 N N . ASN A 1 113 ? 0.271 -1.269 -29.145 1.00 93.62 113 ASN A N 1
ATOM 908 C CA . ASN A 1 113 ? -0.826 -0.594 -28.441 1.00 93.62 113 ASN A CA 1
ATOM 909 C C . ASN A 1 113 ? -0.897 -0.839 -26.925 1.00 93.62 113 ASN A C 1
ATOM 911 O O . ASN A 1 113 ? -1.837 -0.354 -26.299 1.00 93.62 113 ASN A O 1
ATOM 915 N N . ASP A 1 114 ? 0.086 -1.516 -26.325 1.00 94.19 114 ASP A N 1
ATOM 916 C CA . ASP A 1 114 ? 0.202 -1.522 -24.867 1.00 94.19 114 ASP A CA 1
ATOM 917 C C . ASP A 1 114 ? 0.606 -0.128 -24.369 1.00 94.19 114 ASP A C 1
ATOM 919 O O . ASP A 1 114 ? 1.434 0.560 -24.976 1.00 94.19 114 ASP A O 1
ATOM 923 N N . ALA A 1 115 ? 0.040 0.272 -23.233 1.00 93.50 115 ALA A N 1
ATOM 924 C CA . ALA A 1 115 ? 0.398 1.494 -22.529 1.00 93.50 115 ALA A CA 1
ATOM 925 C C . ALA A 1 115 ? 1.004 1.139 -21.170 1.00 93.50 115 ALA A C 1
ATOM 927 O O . ALA A 1 115 ? 0.412 0.398 -20.386 1.00 93.50 115 ALA A O 1
ATOM 928 N N . VAL A 1 116 ? 2.177 1.697 -20.873 1.00 93.19 116 VAL A N 1
ATOM 929 C CA . VAL A 1 116 ? 2.752 1.615 -19.528 1.00 93.19 116 VAL A CA 1
ATOM 930 C C . VAL A 1 116 ? 2.028 2.633 -18.652 1.00 93.19 116 VAL A C 1
ATOM 932 O O . VAL A 1 116 ? 2.240 3.835 -18.790 1.00 93.19 116 VAL A O 1
ATOM 935 N N . THR A 1 117 ? 1.145 2.155 -17.780 1.00 93.56 117 THR A N 1
ATOM 936 C CA . THR A 1 117 ? 0.286 3.007 -16.939 1.00 93.56 117 THR A CA 1
ATOM 937 C C . THR A 1 117 ? 0.916 3.363 -15.597 1.00 93.56 117 THR A C 1
ATOM 939 O O . THR A 1 117 ? 0.568 4.384 -15.011 1.00 93.56 117 THR A O 1
ATOM 942 N N . ASN A 1 118 ? 1.840 2.539 -15.096 1.00 90.62 118 ASN A N 1
ATOM 943 C CA . ASN A 1 118 ? 2.504 2.749 -13.814 1.00 90.62 118 ASN A CA 1
ATOM 944 C C . ASN A 1 118 ? 3.888 2.082 -13.804 1.00 90.62 118 ASN A C 1
ATOM 946 O O . ASN A 1 118 ? 4.064 0.994 -14.353 1.00 90.62 118 ASN A O 1
ATOM 950 N N . ILE A 1 119 ? 4.862 2.727 -13.162 1.00 90.62 119 ILE A N 1
ATOM 951 C CA . ILE A 1 119 ? 6.195 2.181 -12.897 1.00 90.62 119 ILE A CA 1
ATOM 952 C C . ILE A 1 119 ? 6.542 2.495 -11.450 1.00 90.62 119 ILE A C 1
ATOM 954 O O . ILE A 1 119 ? 6.513 3.651 -11.030 1.00 90.62 119 ILE A O 1
ATOM 958 N N . ARG A 1 120 ? 6.909 1.459 -10.697 1.00 91.62 120 ARG A N 1
ATOM 959 C CA . ARG A 1 120 ? 7.248 1.564 -9.279 1.00 91.62 120 ARG A CA 1
ATOM 960 C C . ARG A 1 120 ? 8.591 0.898 -9.028 1.00 91.62 120 ARG A C 1
ATOM 962 O O . ARG A 1 120 ? 8.842 -0.193 -9.534 1.00 91.62 120 ARG A O 1
ATOM 969 N N . LEU A 1 121 ? 9.438 1.564 -8.250 1.00 92.00 121 LEU A N 1
ATOM 970 C CA . LEU A 1 121 ? 10.684 0.997 -7.750 1.00 92.00 121 LEU A CA 1
ATOM 971 C C . LEU A 1 121 ? 10.439 0.410 -6.359 1.00 92.00 121 LEU A C 1
ATOM 973 O O . LEU A 1 121 ? 9.813 1.058 -5.523 1.00 92.00 121 LEU A O 1
ATOM 977 N N . GLY A 1 122 ? 10.943 -0.796 -6.113 1.00 92.12 122 GLY A N 1
ATOM 978 C CA . GLY A 1 122 ? 10.792 -1.477 -4.836 1.00 92.12 122 GLY A CA 1
ATOM 979 C C . GLY A 1 122 ? 11.704 -2.687 -4.706 1.00 92.12 122 GLY A C 1
ATOM 980 O O . GLY A 1 122 ? 12.386 -3.084 -5.652 1.00 92.12 122 GLY A O 1
ATOM 981 N N . TYR A 1 123 ? 11.707 -3.274 -3.517 1.00 91.06 123 TYR A N 1
ATOM 982 C CA . TYR A 1 123 ? 12.377 -4.536 -3.241 1.00 91.06 123 TYR A CA 1
ATOM 983 C C . TYR A 1 123 ? 11.477 -5.694 -3.660 1.00 91.06 123 TYR A C 1
ATOM 985 O O . TYR A 1 123 ? 10.272 -5.649 -3.444 1.00 91.06 123 TYR A O 1
ATOM 993 N N . TYR A 1 124 ? 12.056 -6.758 -4.206 1.00 87.69 124 TYR A N 1
ATOM 994 C CA . TYR A 1 124 ? 11.355 -8.020 -4.429 1.00 87.69 124 TYR A CA 1
ATOM 995 C C . TYR A 1 124 ? 12.001 -9.105 -3.574 1.00 87.69 124 TYR A C 1
ATOM 997 O O . TYR A 1 124 ? 13.189 -9.049 -3.252 1.00 87.69 124 TYR A O 1
ATOM 1005 N N . SER A 1 125 ? 11.210 -10.095 -3.174 1.00 82.88 125 SER A N 1
ATOM 1006 C CA . SER A 1 125 ? 11.725 -11.215 -2.391 1.00 82.88 125 SER A CA 1
ATOM 1007 C C . SER A 1 125 ? 12.284 -12.293 -3.310 1.00 82.88 125 SER A C 1
ATOM 1009 O O . SER A 1 125 ? 11.581 -12.799 -4.181 1.00 82.88 125 SER A O 1
ATOM 1011 N N . VAL A 1 126 ? 13.546 -12.662 -3.100 1.00 75.94 126 VAL A N 1
ATOM 1012 C CA . VAL A 1 126 ? 14.157 -13.823 -3.752 1.00 75.94 126 VAL A CA 1
ATOM 1013 C C . VAL A 1 126 ? 13.888 -15.035 -2.868 1.00 75.94 126 VAL A C 1
ATOM 1015 O O . VAL A 1 126 ? 14.496 -15.178 -1.808 1.00 75.94 126 VAL A O 1
ATOM 1018 N N . VAL A 1 127 ? 12.965 -15.897 -3.288 1.00 64.06 127 VAL A N 1
ATOM 1019 C CA . VAL A 1 127 ? 12.804 -17.222 -2.678 1.00 64.06 127 VAL A CA 1
ATOM 1020 C C . VAL A 1 127 ? 13.833 -18.141 -3.331 1.00 64.06 127 VAL A C 1
ATOM 1022 O O . VAL A 1 127 ? 13.883 -18.230 -4.557 1.00 64.06 127 VAL A O 1
ATOM 1025 N N . ARG A 1 128 ? 14.688 -18.764 -2.521 1.00 55.78 128 ARG A N 1
ATOM 1026 C CA . ARG A 1 128 ? 15.543 -19.878 -2.944 1.00 55.78 128 ARG A CA 1
ATOM 1027 C C . ARG A 1 128 ? 14.937 -21.185 -2.474 1.00 55.78 128 ARG A C 1
ATOM 1029 O O . ARG A 1 128 ? 14.338 -21.166 -1.375 1.00 55.78 128 ARG A O 1
#

Radius of gyration: 17.83 Å; Cα contacts (8 Å, |Δi|>4): 168; chains: 1; bounding box: 50×32×49 Å

Organism: NCBI:txid214473

Sequence (128 aa):
GNISPPISVSNDQVTSLKMYMKKNIYKGEDYQLFSTDDNEETFEQTFNGLPIMNNDKAMLKFKINDDEEASSYRQTALHELSTSKGENNEA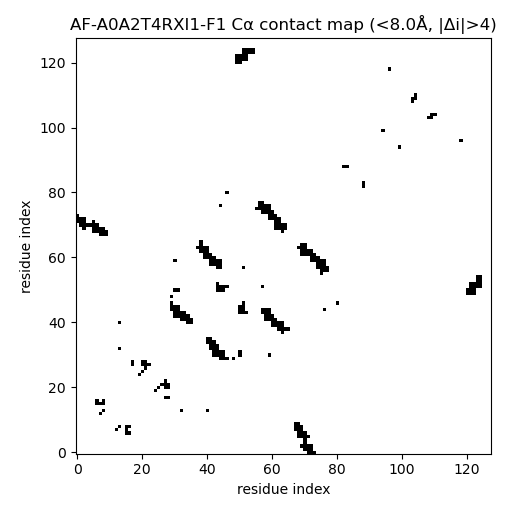QHVISARNAIEALYFNRYLKRNDAVTNIRLGYYSVVR

pLDDT: mean 90.71, std 10.62, range [55.78, 98.5]

Mean predicted aligned error: 5.14 Å

InterPro domains:
  IPR018604 Regulatory protein YycH-like [PF09648] (3-127)

Nearest PDB structures (foldseek):
  7b4s-assembly1_A  TM=4.918E-01  e=8.654E-01  Mycobacteroides abscessus ATCC 19977
  6i4x-assembly1_A  TM=2.366E-01  e=5.976E+00  Homo sapiens
  7kbj-assembly1_G  TM=2.192E-01  e=9.246E+00  Mus musculus

Secondary structure (DSSP, 8-state):
-EEEEEEE-SS-HHHHHHHHHHHHSTTTTSEEEEEEETTEEEEEEEETTEEEET-TTSEEEEEE-TTSEEEEEEE---S------SGGG-GGGPPPHHHHHHHHHHTT-SPTT---------EE----